Protein AF-A0A975ATC7-F1 (afdb_monomer_lite)

Radius of gyration: 20.22 Å; chains: 1; bounding box: 40×28×87 Å

Sequence (147 aa):
MRPGHVRLRLARLRHVRLRDVRLRDVRLRDVRLRDVRLRDARLRHARLRHARLRHVRLRHVRLRHVRLRHVRLRHARLRHVRLRHARLRHARLRHARLRGVRLRGARLPGARFPLPRPARARCRAAPLPVRQDPAALRSPRPGLPTG

Foldseek 3Di:
DDADEAADECEEEEQAEEECHHHEQYEAENYEYYQHEYYCYEYENHEYECYEYENYEYYNYEYECYEYANYEYECYEHALYEYELYEAHLYEYYNYAHANYEYHNYHHHNYDDDDHPPHDHDDPHDDDPPPPPVPDPDDDDDDDDDD

Structure (mmCIF, N/CA/C/O backbone):
data_AF-A0A975ATC7-F1
#
_entry.id   AF-A0A975ATC7-F1
#
loop_
_atom_site.group_PDB
_atom_site.id
_atom_site.type_symbol
_atom_site.label_atom_id
_atom_site.label_alt_id
_atom_site.label_comp_id
_atom_site.label_asym_id
_atom_site.label_entity_id
_atom_site.label_seq_id
_atom_site.pdbx_PDB_ins_code
_atom_site.Cartn_x
_atom_site.Cartn_y
_atom_site.Cartn_z
_atom_site.occupancy
_atom_site.B_iso_or_equiv
_atom_site.auth_seq_id
_atom_site.auth_comp_id
_atom_site.auth_asym_id
_atom_site.auth_atom_id
_atom_site.pdbx_PDB_model_num
ATOM 1 N N . MET A 1 1 ? -6.243 -13.138 -19.468 1.00 45.31 1 MET A N 1
ATOM 2 C CA . MET A 1 1 ? -5.399 -12.474 -18.438 1.00 45.31 1 MET A CA 1
ATOM 3 C C . MET A 1 1 ? -5.446 -13.250 -17.119 1.00 45.31 1 MET A C 1
ATOM 5 O O . MET A 1 1 ? -6.423 -13.142 -16.376 1.00 45.31 1 MET A O 1
ATOM 9 N N . ARG A 1 2 ? -4.425 -14.078 -16.855 1.00 52.00 2 ARG A N 1
ATOM 10 C CA . ARG A 1 2 ? -4.327 -14.936 -15.659 1.00 52.00 2 ARG A CA 1
ATOM 11 C C . ARG A 1 2 ? -4.118 -14.079 -14.392 1.00 52.00 2 ARG A C 1
ATOM 13 O O . ARG A 1 2 ? -3.432 -13.061 -14.459 1.00 52.00 2 ARG A O 1
ATOM 20 N N . PRO A 1 3 ? -4.732 -14.420 -13.246 1.00 59.81 3 PRO A N 1
ATOM 21 C CA . PRO A 1 3 ? -4.520 -13.677 -12.006 1.00 59.81 3 PRO A CA 1
ATOM 22 C C . PRO A 1 3 ? -3.074 -13.834 -11.514 1.00 59.81 3 PRO A C 1
ATOM 24 O O . PRO A 1 3 ? -2.588 -14.950 -11.373 1.00 59.81 3 PRO A O 1
ATOM 2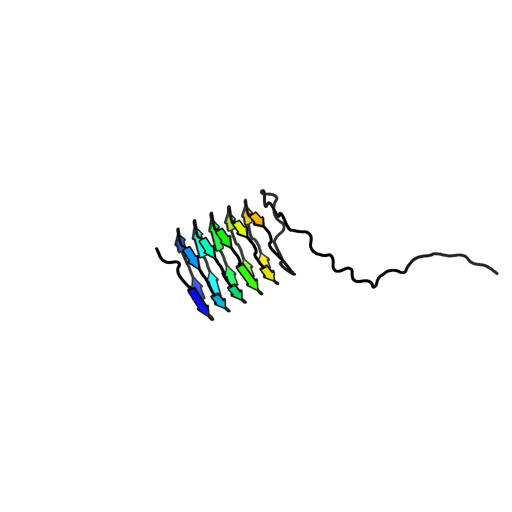7 N N . GLY A 1 4 ? -2.406 -12.717 -11.217 1.00 73.38 4 GLY A N 1
ATOM 28 C CA . GLY A 1 4 ? -1.016 -12.728 -10.758 1.00 73.38 4 GLY A CA 1
ATOM 29 C C . GLY A 1 4 ? -0.893 -13.129 -9.287 1.00 73.38 4 GLY A C 1
ATOM 30 O O . GLY A 1 4 ? -1.595 -12.584 -8.427 1.00 73.38 4 GLY A O 1
ATOM 31 N N . HIS A 1 5 ? 0.019 -14.052 -8.993 1.00 83.06 5 HIS A N 1
ATOM 32 C CA . HIS A 1 5 ? 0.426 -14.400 -7.634 1.00 83.06 5 HIS A CA 1
ATOM 33 C C . HIS A 1 5 ? 1.646 -13.572 -7.231 1.00 83.06 5 HIS A C 1
ATOM 35 O O . HIS A 1 5 ? 2.575 -13.410 -8.011 1.00 83.06 5 HIS A O 1
ATOM 41 N N . VAL A 1 6 ? 1.657 -13.037 -6.008 1.00 84.31 6 VAL A N 1
ATOM 42 C CA . VAL A 1 6 ? 2.776 -12.215 -5.518 1.00 84.31 6 VAL A CA 1
ATOM 43 C C . VAL A 1 6 ? 3.166 -12.689 -4.134 1.00 84.31 6 VAL A C 1
ATOM 45 O O . VAL A 1 6 ? 2.353 -12.647 -3.209 1.00 84.31 6 VAL A O 1
ATOM 48 N N . ARG A 1 7 ? 4.416 -13.116 -3.968 1.00 86.75 7 ARG A N 1
ATOM 49 C CA . ARG A 1 7 ? 4.978 -13.495 -2.672 1.00 86.75 7 ARG A CA 1
ATOM 50 C C . ARG A 1 7 ? 6.237 -12.678 -2.436 1.00 86.75 7 ARG A C 1
ATOM 52 O O . ARG A 1 7 ? 7.186 -12.798 -3.191 1.00 86.75 7 ARG A O 1
ATOM 59 N N . LEU A 1 8 ? 6.235 -11.849 -1.395 1.00 86.56 8 LEU A N 1
ATOM 60 C CA . LEU A 1 8 ? 7.400 -11.057 -1.002 1.00 86.56 8 LEU A CA 1
ATOM 61 C C . LEU A 1 8 ? 7.672 -11.241 0.491 1.00 86.56 8 LEU A C 1
ATOM 63 O O . LEU A 1 8 ? 6.763 -11.138 1.324 1.00 86.56 8 LEU A O 1
ATOM 67 N N . ARG A 1 9 ? 8.939 -11.485 0.822 1.00 87.88 9 ARG A N 1
ATOM 68 C CA . ARG A 1 9 ? 9.471 -11.564 2.186 1.00 87.88 9 ARG A CA 1
ATOM 69 C C . ARG A 1 9 ? 10.608 -10.566 2.319 1.00 87.88 9 ARG A C 1
ATOM 71 O O . ARG A 1 9 ? 11.412 -10.465 1.405 1.00 87.88 9 ARG A O 1
ATOM 78 N N . LEU A 1 10 ? 10.635 -9.817 3.423 1.00 88.31 10 LEU A N 1
ATOM 79 C CA . LEU A 1 10 ? 11.701 -8.852 3.747 1.00 88.31 10 LEU A CA 1
ATOM 80 C C . LEU A 1 10 ? 11.967 -7.792 2.655 1.00 88.31 10 LEU A C 1
ATOM 82 O O . LEU A 1 10 ? 12.975 -7.092 2.681 1.00 88.31 10 LEU A O 1
ATOM 86 N N . ALA A 1 11 ? 11.034 -7.622 1.717 1.00 85.94 11 ALA A N 1
ATOM 87 C CA . ALA A 1 11 ? 11.227 -6.766 0.558 1.00 85.94 11 ALA A CA 1
ATOM 88 C C . ALA A 1 11 ? 11.078 -5.281 0.912 1.00 85.94 11 ALA A C 1
ATOM 90 O O . ALA A 1 11 ? 10.227 -4.883 1.720 1.00 85.94 11 ALA A O 1
ATOM 91 N N . ARG A 1 12 ? 11.871 -4.440 0.248 1.00 88.12 12 ARG A N 1
ATOM 92 C CA . ARG A 1 12 ? 11.759 -2.981 0.303 1.00 88.12 12 ARG A CA 1
ATOM 93 C C . ARG A 1 12 ? 11.449 -2.474 -1.099 1.00 88.12 12 ARG A C 1
ATOM 95 O O . ARG A 1 12 ? 12.329 -2.471 -1.943 1.00 88.12 12 ARG A O 1
ATOM 102 N N . LEU A 1 13 ? 10.215 -2.037 -1.339 1.00 85.62 13 LEU A N 1
ATOM 103 C CA . LEU A 1 13 ? 9.842 -1.443 -2.626 1.00 85.62 13 LEU A CA 1
ATOM 104 C C . LEU A 1 13 ? 9.490 0.028 -2.444 1.00 85.62 13 LEU A C 1
ATOM 106 O O . LEU A 1 13 ? 8.797 0.419 -1.496 1.00 85.62 13 LEU A O 1
ATOM 110 N N . ARG A 1 14 ? 9.962 0.846 -3.375 1.00 89.62 14 ARG A N 1
ATOM 111 C CA . ARG A 1 14 ? 9.676 2.277 -3.447 1.00 89.62 14 ARG A CA 1
ATOM 112 C C . ARG A 1 14 ? 9.025 2.562 -4.798 1.00 89.62 14 ARG A C 1
ATOM 114 O O . ARG A 1 14 ? 9.287 1.853 -5.760 1.00 89.62 14 ARG A O 1
ATOM 121 N N . HIS A 1 15 ? 8.144 3.558 -4.848 1.00 88.94 15 HIS A N 1
ATOM 122 C CA . HIS A 1 15 ? 7.525 4.043 -6.089 1.00 88.94 15 HIS A CA 1
ATOM 123 C C . HIS A 1 15 ? 6.740 2.993 -6.895 1.00 88.94 15 HIS A C 1
ATOM 125 O O . HIS A 1 15 ? 6.689 3.040 -8.120 1.00 88.94 15 HIS A O 1
ATOM 131 N N . VAL A 1 16 ? 6.055 2.068 -6.221 1.00 87.44 16 VAL A N 1
ATOM 132 C CA . VAL A 1 16 ? 5.261 1.035 -6.904 1.00 87.44 16 VAL A CA 1
ATOM 133 C C . VAL A 1 16 ? 3.988 1.643 -7.491 1.00 87.44 16 VAL A C 1
ATOM 135 O O . VAL A 1 16 ? 3.129 2.128 -6.749 1.00 87.44 16 VAL A O 1
ATOM 138 N N . ARG A 1 17 ? 3.823 1.573 -8.812 1.00 87.44 17 ARG A N 1
ATOM 139 C CA . ARG A 1 17 ? 2.608 2.003 -9.516 1.00 87.44 17 ARG A CA 1
ATOM 140 C C . ARG A 1 17 ? 1.977 0.802 -10.203 1.00 87.44 17 ARG A C 1
ATOM 142 O O . ARG A 1 17 ? 2.609 0.175 -11.037 1.00 87.44 17 ARG A O 1
ATOM 149 N N . LEU A 1 18 ? 0.734 0.489 -9.851 1.00 85.56 18 LEU A N 1
ATOM 150 C CA . LEU A 1 18 ? -0.028 -0.577 -10.495 1.00 85.56 18 LEU A CA 1
ATOM 151 C C . LEU A 1 18 ? -1.407 -0.046 -10.883 1.00 85.56 18 LEU A C 1
ATOM 153 O O . LEU A 1 18 ? -2.116 0.551 -10.063 1.00 85.56 18 LEU A O 1
ATOM 157 N N . ARG A 1 19 ? -1.795 -0.288 -12.132 1.00 89.56 19 ARG A N 1
ATOM 158 C CA . ARG A 1 19 ? -3.088 0.098 -12.691 1.00 89.56 19 ARG A CA 1
ATOM 159 C C . ARG A 1 19 ? -3.758 -1.131 -13.303 1.00 89.56 19 ARG A C 1
ATOM 161 O O . ARG A 1 19 ? -3.076 -1.951 -13.899 1.00 89.56 19 ARG A O 1
ATOM 168 N N . ASP A 1 20 ? -5.061 -1.282 -13.072 1.00 89.12 20 ASP A N 1
ATOM 169 C CA . ASP A 1 20 ? -5.895 -2.349 -13.652 1.00 89.12 20 ASP A CA 1
ATOM 170 C C . ASP A 1 20 ? -5.417 -3.788 -13.357 1.00 89.12 20 ASP A C 1
ATOM 172 O O . ASP A 1 20 ? -5.740 -4.752 -14.050 1.00 89.12 20 ASP A O 1
ATOM 176 N N . VAL A 1 21 ? -4.692 -3.967 -12.249 1.00 86.81 21 VAL A N 1
ATOM 177 C CA . VAL A 1 21 ? -4.093 -5.259 -11.898 1.00 86.81 21 VAL A CA 1
ATOM 178 C C . VAL A 1 21 ? -5.079 -6.164 -11.162 1.00 86.81 21 VAL A C 1
ATOM 180 O O . VAL A 1 21 ? -5.778 -5.750 -10.228 1.00 86.81 21 VAL A O 1
ATOM 183 N N . ARG A 1 22 ? -5.084 -7.448 -11.536 1.00 87.69 22 ARG A N 1
ATOM 184 C CA . ARG A 1 22 ? -5.795 -8.525 -10.838 1.00 87.69 22 ARG A CA 1
ATOM 185 C C . ARG A 1 22 ? -4.790 -9.445 -10.150 1.00 87.69 22 ARG A C 1
ATOM 187 O O . ARG A 1 22 ? -4.131 -10.243 -10.806 1.00 87.69 22 ARG A O 1
ATOM 194 N N . LEU A 1 23 ? -4.705 -9.351 -8.825 1.00 86.69 23 LEU A N 1
ATOM 195 C CA . LEU A 1 23 ? -3.827 -10.191 -8.015 1.00 86.69 23 LEU A CA 1
ATOM 196 C C . LEU A 1 23 ? -4.634 -11.168 -7.159 1.00 86.69 23 LEU A C 1
ATOM 198 O O . LEU A 1 23 ? -5.616 -10.791 -6.502 1.00 86.69 23 LEU A O 1
ATOM 202 N N . ARG A 1 24 ? -4.192 -12.424 -7.137 1.00 88.19 24 ARG A N 1
ATOM 203 C CA . ARG A 1 24 ? -4.764 -13.494 -6.316 1.00 88.19 24 ARG A CA 1
ATOM 204 C C . ARG A 1 24 ? -3.671 -14.093 -5.435 1.00 88.19 24 ARG A C 1
ATOM 206 O O . ARG A 1 24 ? -2.532 -14.245 -5.852 1.00 88.19 24 ARG A O 1
ATOM 213 N N . ASP A 1 25 ? -4.016 -14.406 -4.192 1.00 88.19 25 ASP A N 1
ATOM 214 C CA . ASP A 1 25 ? -3.120 -15.055 -3.224 1.00 88.19 25 ASP A CA 1
ATOM 215 C C . ASP A 1 25 ? -1.812 -14.285 -2.971 1.00 88.19 25 ASP A C 1
ATOM 217 O O . ASP A 1 25 ? -0.720 -14.847 -2.903 1.00 88.19 25 ASP A O 1
ATOM 221 N N . VAL A 1 26 ? -1.934 -12.969 -2.784 1.00 88.50 26 VAL A N 1
ATOM 222 C CA . VAL A 1 26 ? -0.798 -12.106 -2.438 1.00 88.50 26 VAL A CA 1
ATOM 223 C C . VAL A 1 26 ? -0.339 -12.378 -1.009 1.00 88.50 26 VAL A C 1
ATOM 225 O O . VAL A 1 26 ? -1.130 -12.260 -0.073 1.00 88.50 26 VAL A O 1
ATOM 228 N N . ARG A 1 27 ? 0.941 -12.683 -0.804 1.00 89.12 27 ARG A N 1
ATOM 229 C CA . ARG A 1 27 ? 1.546 -12.883 0.519 1.00 89.12 27 ARG A CA 1
ATOM 230 C C . ARG A 1 27 ? 2.706 -11.912 0.705 1.00 89.12 27 ARG A C 1
ATOM 232 O O . ARG A 1 27 ? 3.737 -12.058 0.063 1.00 89.12 27 ARG A O 1
ATOM 239 N N . LEU A 1 28 ? 2.546 -10.938 1.599 1.00 88.44 28 LEU A N 1
ATOM 240 C CA . LEU A 1 28 ? 3.608 -9.996 1.963 1.00 88.44 28 LEU A CA 1
ATOM 241 C C . LEU A 1 28 ? 3.951 -10.175 3.440 1.00 88.44 28 LEU A C 1
ATOM 243 O O . LEU A 1 28 ? 3.095 -9.980 4.308 1.00 88.44 28 LEU A O 1
ATOM 247 N N . ARG A 1 29 ? 5.198 -10.533 3.733 1.00 91.62 29 ARG A N 1
ATOM 248 C CA . ARG A 1 29 ? 5.700 -10.681 5.101 1.00 91.62 29 ARG A CA 1
ATOM 249 C C . ARG A 1 29 ? 6.918 -9.787 5.312 1.00 91.62 29 ARG A C 1
ATOM 251 O O . ARG A 1 29 ? 7.847 -9.820 4.515 1.00 91.62 29 ARG A O 1
ATOM 258 N N . ASP A 1 30 ? 6.880 -8.979 6.368 1.00 90.94 30 ASP A N 1
ATOM 259 C CA . ASP A 1 30 ? 7.985 -8.093 6.767 1.00 90.94 30 ASP A CA 1
ATOM 260 C C . ASP A 1 30 ? 8.415 -7.105 5.663 1.00 90.94 30 ASP A C 1
ATOM 262 O O . ASP A 1 30 ? 9.570 -6.705 5.550 1.00 90.94 30 ASP A O 1
ATOM 266 N N . VAL A 1 31 ? 7.455 -6.685 4.835 1.00 90.50 31 VAL A N 1
ATOM 267 C CA . VAL A 1 31 ? 7.700 -5.819 3.674 1.00 90.50 31 VAL A CA 1
ATOM 268 C C . VAL A 1 31 ? 7.596 -4.342 4.053 1.00 90.50 31 VAL A C 1
ATOM 270 O O . VAL A 1 31 ? 6.696 -3.930 4.795 1.00 90.50 31 VAL A O 1
ATOM 273 N N . ARG A 1 32 ? 8.476 -3.516 3.484 1.00 90.31 32 ARG A N 1
ATOM 274 C CA . ARG A 1 32 ? 8.405 -2.051 3.544 1.00 90.31 32 ARG A CA 1
ATOM 275 C C . ARG A 1 32 ? 8.051 -1.507 2.162 1.00 90.31 32 ARG A C 1
ATOM 277 O O . ARG A 1 32 ? 8.859 -1.606 1.247 1.00 90.31 32 ARG A O 1
ATOM 284 N N . LEU A 1 33 ? 6.863 -0.920 2.016 1.00 88.56 33 LEU A N 1
ATOM 285 C CA . LEU A 1 33 ? 6.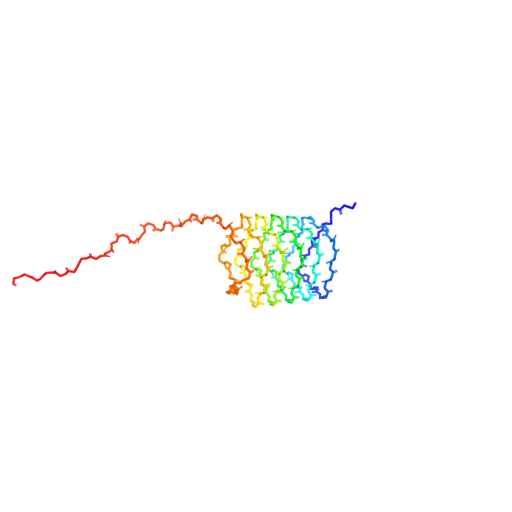467 -0.233 0.785 1.00 88.56 33 LEU A CA 1
ATOM 286 C C . LEU A 1 33 ? 6.344 1.269 1.030 1.00 88.56 33 LEU A C 1
ATOM 288 O O . LEU A 1 33 ? 5.671 1.703 1.974 1.00 88.56 33 LEU A O 1
ATOM 292 N N . ARG A 1 34 ? 6.974 2.059 0.166 1.00 91.12 34 ARG A N 1
ATOM 293 C CA . ARG A 1 34 ? 6.899 3.522 0.178 1.00 91.12 34 ARG A CA 1
ATOM 294 C C . ARG A 1 34 ? 6.359 4.020 -1.162 1.00 91.12 34 ARG A C 1
ATOM 296 O O . ARG A 1 34 ? 6.727 3.489 -2.204 1.00 91.12 34 ARG A O 1
ATOM 303 N N . ASP A 1 35 ? 5.482 5.020 -1.114 1.00 90.31 35 ASP A N 1
ATOM 304 C CA . ASP A 1 35 ? 4.949 5.719 -2.292 1.00 90.31 35 ASP A CA 1
ATOM 305 C C . ASP A 1 35 ? 4.246 4.783 -3.293 1.00 90.31 35 ASP A C 1
ATOM 307 O O . ASP A 1 35 ? 4.486 4.805 -4.499 1.00 90.31 35 ASP A O 1
ATOM 311 N N . VAL A 1 36 ? 3.345 3.944 -2.773 1.00 90.38 36 VAL A N 1
ATOM 312 C CA . VAL A 1 36 ? 2.575 2.981 -3.575 1.00 90.38 36 VAL A CA 1
ATOM 313 C C . VAL A 1 36 ? 1.311 3.624 -4.128 1.00 90.38 36 VAL A C 1
ATOM 315 O O . VAL A 1 36 ? 0.516 4.190 -3.375 1.00 90.38 36 VAL A O 1
ATOM 318 N N . ARG A 1 37 ? 1.061 3.466 -5.427 1.00 90.44 37 ARG A N 1
ATOM 319 C CA . ARG A 1 37 ? -0.162 3.914 -6.098 1.00 90.44 37 ARG A CA 1
ATOM 320 C C . ARG A 1 37 ? -0.852 2.722 -6.756 1.00 90.44 37 ARG A C 1
ATOM 322 O O . ARG A 1 37 ? -0.311 2.151 -7.695 1.00 90.44 37 ARG A O 1
ATOM 329 N N . LEU A 1 38 ? -2.045 2.368 -6.273 1.00 88.81 38 LEU A N 1
ATOM 330 C CA . LEU A 1 38 ? -2.904 1.368 -6.915 1.00 88.81 38 LEU A CA 1
ATOM 331 C C . LEU A 1 38 ? -4.180 2.034 -7.425 1.00 88.81 38 LEU A C 1
ATOM 333 O O . LEU A 1 38 ? -4.918 2.658 -6.650 1.00 88.81 38 LEU A O 1
ATOM 337 N N . ARG A 1 39 ? -4.461 1.859 -8.712 1.00 92.00 39 ARG A N 1
ATOM 338 C CA . ARG A 1 39 ? -5.691 2.328 -9.349 1.00 92.00 39 ARG A CA 1
ATOM 339 C C . ARG A 1 39 ? -6.418 1.156 -10.001 1.00 92.00 39 ARG A C 1
ATOM 341 O O . ARG A 1 39 ? -5.786 0.335 -10.653 1.00 92.00 39 ARG A O 1
ATOM 348 N N . ASP A 1 40 ? -7.723 1.064 -9.753 1.00 90.94 40 ASP A N 1
ATOM 349 C CA . ASP A 1 40 ? -8.622 0.065 -10.353 1.00 90.94 40 ASP A CA 1
ATOM 350 C C . ASP A 1 40 ? -8.184 -1.405 -10.107 1.00 90.94 40 ASP A C 1
ATOM 352 O O . ASP A 1 40 ? -8.545 -2.343 -10.815 1.00 90.94 40 ASP A O 1
ATOM 356 N N . ALA A 1 41 ? -7.439 -1.637 -9.019 1.00 89.00 41 ALA A N 1
ATOM 357 C CA . ALA A 1 41 ? -6.883 -2.945 -8.687 1.00 89.00 41 ALA A CA 1
ATOM 358 C C . ALA A 1 41 ? -7.898 -3.884 -8.008 1.00 89.00 41 ALA A C 1
ATOM 360 O O . ALA A 1 41 ? -8.700 -3.485 -7.151 1.00 89.00 41 ALA A O 1
ATOM 361 N N . ARG A 1 42 ? -7.811 -5.179 -8.327 1.00 89.31 42 ARG A N 1
ATOM 362 C CA . ARG A 1 42 ? -8.599 -6.254 -7.708 1.00 89.31 42 ARG A CA 1
ATOM 363 C C . ARG A 1 42 ? -7.667 -7.239 -7.014 1.00 89.31 42 ARG A C 1
ATOM 365 O O . ARG A 1 42 ? -6.890 -7.927 -7.659 1.00 89.31 42 ARG A O 1
ATOM 372 N N . LEU A 1 43 ? -7.787 -7.327 -5.696 1.00 87.62 43 LEU A N 1
ATOM 373 C CA . LEU A 1 43 ? -6.956 -8.159 -4.832 1.00 87.62 43 LEU A CA 1
ATOM 374 C C . LEU A 1 43 ? -7.836 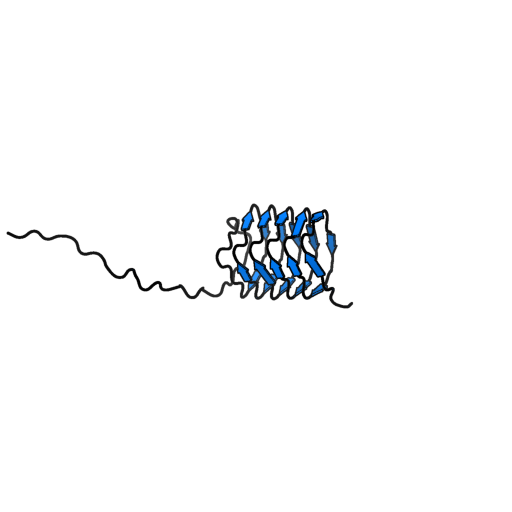-9.177 -4.104 1.00 87.62 43 LEU A C 1
ATOM 376 O O . LEU A 1 43 ? -8.731 -8.812 -3.332 1.00 87.62 43 LEU A O 1
ATOM 380 N N . ARG A 1 44 ? -7.586 -10.464 -4.346 1.00 89.88 44 ARG A N 1
ATOM 381 C CA . ARG A 1 44 ? -8.257 -11.572 -3.653 1.00 89.88 44 ARG A CA 1
ATOM 382 C C . ARG A 1 44 ? -7.248 -12.343 -2.809 1.00 89.88 44 ARG A C 1
ATOM 384 O O . ARG A 1 44 ? -6.128 -12.578 -3.249 1.00 89.88 44 ARG A O 1
ATOM 391 N N . HIS A 1 45 ? -7.656 -12.728 -1.601 1.00 89.44 45 HIS A N 1
ATOM 392 C CA . HIS A 1 45 ? -6.875 -13.584 -0.695 1.00 89.44 45 HIS A CA 1
ATOM 393 C C . HIS A 1 45 ? -5.519 -12.990 -0.277 1.00 89.44 45 HIS A C 1
ATOM 395 O O . HIS A 1 45 ? -4.544 -13.706 -0.057 1.00 89.44 45 HIS A O 1
ATOM 401 N N . ALA A 1 46 ? -5.445 -11.664 -0.142 1.00 88.69 46 ALA A N 1
ATOM 402 C CA . ALA A 1 46 ? -4.211 -11.004 0.259 1.00 88.69 46 ALA A CA 1
ATOM 403 C C . ALA A 1 46 ? -3.924 -11.207 1.759 1.00 88.69 46 ALA A C 1
ATOM 405 O O . ALA A 1 46 ? -4.770 -10.937 2.616 1.00 88.69 46 ALA A O 1
ATOM 406 N N . ARG A 1 47 ? -2.712 -11.649 2.087 1.00 89.38 47 ARG A N 1
ATOM 407 C CA . ARG A 1 47 ? -2.206 -11.845 3.447 1.00 89.38 47 ARG A CA 1
ATOM 408 C C . ARG A 1 47 ? -0.992 -10.948 3.653 1.00 89.38 47 ARG A C 1
ATOM 410 O O . ARG A 1 47 ? 0.049 -11.172 3.043 1.00 89.38 47 ARG A O 1
ATOM 417 N N . LEU A 1 48 ? -1.122 -9.946 4.517 1.00 88.50 48 LEU A N 1
ATOM 418 C CA . LEU A 1 48 ? -0.018 -9.068 4.892 1.00 88.50 48 LEU A CA 1
ATOM 419 C C . LEU A 1 48 ? 0.283 -9.240 6.381 1.00 88.50 48 LEU A C 1
ATOM 421 O O . LEU A 1 48 ? -0.601 -9.065 7.226 1.00 88.50 48 LEU A O 1
ATOM 425 N N . ARG A 1 49 ? 1.533 -9.563 6.705 1.00 91.19 49 ARG A N 1
ATOM 426 C CA . ARG A 1 49 ? 2.030 -9.665 8.081 1.00 91.19 49 ARG A CA 1
ATOM 427 C C . ARG A 1 49 ? 3.215 -8.725 8.264 1.00 91.19 49 ARG A C 1
ATOM 429 O O . ARG A 1 49 ? 4.111 -8.716 7.426 1.00 91.19 49 ARG A O 1
ATOM 436 N N . HIS A 1 50 ? 3.192 -7.927 9.331 1.00 90.19 50 HIS A N 1
ATOM 437 C CA . HIS A 1 50 ? 4.276 -7.000 9.697 1.00 90.19 50 HIS A CA 1
ATOM 438 C C . HIS A 1 50 ? 4.664 -5.995 8.593 1.00 90.19 50 HIS A C 1
ATOM 440 O O . HIS A 1 50 ? 5.770 -5.461 8.565 1.00 90.19 50 HIS A O 1
ATOM 446 N N . ALA A 1 51 ? 3.735 -5.691 7.682 1.00 89.12 51 ALA A N 1
ATOM 447 C CA . ALA A 1 51 ? 3.997 -4.775 6.581 1.00 89.12 51 ALA A CA 1
ATOM 448 C C . ALA A 1 51 ? 3.998 -3.310 7.050 1.00 89.12 51 ALA A C 1
ATOM 450 O O . ALA A 1 51 ? 3.104 -2.867 7.783 1.00 89.12 51 ALA A O 1
ATOM 451 N N . ARG A 1 52 ? 4.979 -2.535 6.583 1.00 89.38 52 ARG A N 1
ATOM 452 C CA . ARG A 1 52 ? 5.075 -1.086 6.796 1.00 89.38 52 ARG A CA 1
ATOM 453 C C . ARG A 1 52 ? 4.831 -0.374 5.472 1.00 89.38 52 ARG A C 1
ATOM 455 O O . ARG A 1 52 ? 5.609 -0.505 4.537 1.00 89.38 52 ARG A O 1
ATOM 462 N N . LEU A 1 53 ? 3.748 0.383 5.413 1.00 88.19 53 LEU A N 1
ATOM 463 C CA . LEU A 1 53 ? 3.243 1.041 4.219 1.00 88.19 53 LEU A CA 1
ATOM 464 C C . LEU A 1 53 ? 3.216 2.555 4.466 1.00 88.19 53 LEU A C 1
ATOM 466 O O . LEU A 1 53 ? 2.503 3.028 5.356 1.00 88.19 53 LEU A O 1
ATOM 470 N N . ARG A 1 54 ? 3.994 3.326 3.705 1.00 90.44 54 ARG A N 1
ATOM 471 C CA . ARG A 1 54 ? 4.016 4.796 3.784 1.00 90.44 54 ARG A CA 1
ATOM 472 C C . ARG A 1 54 ? 3.568 5.399 2.453 1.00 90.44 54 ARG A C 1
ATOM 474 O O . ARG A 1 54 ? 3.949 4.896 1.402 1.00 90.44 54 ARG A O 1
ATOM 481 N N . HIS A 1 55 ? 2.771 6.466 2.515 1.00 89.62 55 HIS A N 1
ATOM 482 C CA . HIS A 1 55 ? 2.314 7.238 1.348 1.00 89.62 55 HIS A CA 1
ATOM 483 C C . HIS A 1 55 ? 1.544 6.401 0.314 1.00 89.62 55 HIS A C 1
ATOM 485 O O . HIS A 1 55 ? 1.765 6.484 -0.892 1.00 89.62 55 HIS A O 1
ATOM 491 N N . VAL A 1 56 ? 0.619 5.565 0.785 1.00 88.69 56 VAL A N 1
ATOM 492 C CA . VAL A 1 56 ? -0.168 4.699 -0.102 1.00 88.69 56 VAL A CA 1
ATOM 493 C C . VAL A 1 56 ? -1.373 5.448 -0.657 1.00 88.69 56 VAL A C 1
ATOM 495 O O . VAL A 1 56 ? -2.156 6.008 0.105 1.00 88.69 56 VAL A O 1
ATOM 498 N N . ARG A 1 57 ? -1.578 5.407 -1.973 1.00 89.62 57 ARG A N 1
ATOM 499 C CA . ARG A 1 57 ? -2.767 5.938 -2.651 1.00 89.62 57 ARG A CA 1
ATOM 500 C C . ARG A 1 57 ? -3.527 4.789 -3.315 1.00 89.62 57 ARG A C 1
ATOM 502 O O . ARG A 1 57 ? -3.032 4.210 -4.276 1.00 89.62 57 ARG A O 1
ATOM 509 N N . LEU A 1 58 ? -4.719 4.464 -2.810 1.00 88.25 58 LEU A N 1
ATOM 510 C CA . LEU A 1 58 ? -5.616 3.468 -3.404 1.00 88.25 58 LEU A CA 1
ATOM 511 C C . LEU A 1 58 ? -6.861 4.162 -3.961 1.00 88.25 58 LEU A C 1
ATOM 513 O O . LEU A 1 58 ? -7.604 4.795 -3.206 1.00 88.25 58 LEU A O 1
ATOM 517 N N . ARG A 1 59 ? -7.120 4.005 -5.260 1.00 91.44 59 ARG A N 1
ATOM 518 C CA . ARG A 1 59 ? -8.340 4.488 -5.920 1.00 91.44 59 ARG A CA 1
ATOM 519 C C . ARG A 1 59 ? -9.067 3.321 -6.582 1.00 91.44 59 ARG A C 1
ATOM 521 O O . ARG A 1 59 ? -8.452 2.568 -7.326 1.00 91.44 59 ARG A O 1
ATOM 528 N N . HIS A 1 60 ? -10.363 3.182 -6.299 1.00 90.25 60 HIS A N 1
ATOM 529 C CA . HIS A 1 60 ? -11.245 2.168 -6.905 1.00 90.25 60 HIS A CA 1
ATOM 530 C C . HIS A 1 60 ? -10.793 0.713 -6.669 1.00 90.25 60 HIS A C 1
ATOM 532 O O . HIS A 1 60 ? -11.022 -0.182 -7.479 1.00 90.25 60 HIS A O 1
ATOM 538 N N . VAL A 1 61 ? -10.156 0.452 -5.528 1.00 88.94 61 VAL A N 1
ATOM 539 C CA . VAL A 1 61 ? -9.589 -0.868 -5.232 1.00 88.94 61 VAL A CA 1
ATOM 540 C C . VAL A 1 61 ? -10.634 -1.795 -4.609 1.00 88.94 61 VAL A C 1
ATOM 542 O O . VAL A 1 61 ? -11.357 -1.416 -3.681 1.00 88.94 61 VAL A O 1
ATOM 545 N N . ARG A 1 62 ? -10.692 -3.044 -5.085 1.00 88.75 62 ARG A N 1
ATOM 546 C CA . ARG A 1 62 ? -11.558 -4.102 -4.540 1.00 88.75 62 ARG A CA 1
ATOM 547 C C . ARG A 1 62 ? -10.712 -5.174 -3.853 1.00 88.75 62 ARG A C 1
ATOM 549 O O . ARG A 1 62 ? -9.934 -5.862 -4.503 1.00 88.75 62 ARG A O 1
ATOM 556 N N . LEU A 1 63 ? -10.913 -5.336 -2.549 1.00 86.12 63 LEU A N 1
ATOM 557 C CA . LEU A 1 63 ? -10.199 -6.261 -1.669 1.00 86.12 63 LEU A CA 1
ATOM 558 C C . LEU A 1 63 ? -11.183 -7.294 -1.098 1.00 86.12 63 LEU A C 1
ATOM 560 O O . LEU A 1 63 ? -12.134 -6.929 -0.402 1.00 86.12 63 LEU A O 1
ATOM 564 N N . ARG A 1 64 ? -10.971 -8.584 -1.383 1.00 89.06 64 ARG A N 1
ATOM 565 C CA . ARG A 1 64 ? -11.799 -9.690 -0.857 1.00 89.06 64 ARG A CA 1
ATOM 566 C C . ARG A 1 64 ? -10.955 -10.697 -0.071 1.00 89.06 64 ARG A C 1
ATOM 568 O O . ARG A 1 64 ? -9.890 -11.095 -0.541 1.00 89.06 64 ARG A O 1
ATOM 575 N N . HIS A 1 65 ? -11.453 -11.116 1.096 1.00 88.19 65 HIS A N 1
ATOM 576 C CA . HIS A 1 65 ? -10.806 -12.070 2.015 1.00 88.19 65 HIS A CA 1
ATOM 577 C C . HIS A 1 65 ? -9.366 -11.680 2.374 1.00 88.19 65 HIS A C 1
ATOM 579 O O . HIS A 1 65 ? -8.424 -12.460 2.236 1.00 88.19 65 HIS A O 1
ATOM 585 N N . VAL A 1 66 ? -9.189 -10.436 2.811 1.00 86.69 66 VAL A N 1
ATOM 586 C CA . VAL A 1 66 ? -7.869 -9.901 3.154 1.00 86.69 66 VAL A CA 1
ATOM 587 C C . VAL A 1 66 ? -7.572 -10.118 4.629 1.00 86.69 66 VAL A C 1
ATOM 589 O O . VAL A 1 66 ? -8.423 -9.863 5.475 1.00 86.69 66 VAL A O 1
ATOM 592 N N . ARG A 1 67 ? -6.354 -10.553 4.952 1.00 87.75 67 ARG A N 1
ATOM 593 C CA . ARG A 1 67 ? -5.866 -10.689 6.329 1.00 87.75 67 ARG A CA 1
ATOM 594 C C . ARG A 1 67 ? -4.667 -9.763 6.527 1.00 87.75 67 ARG A C 1
ATOM 596 O O . ARG A 1 67 ? -3.599 -10.042 5.987 1.00 87.75 67 ARG A O 1
ATOM 603 N N . LEU A 1 68 ? -4.832 -8.682 7.291 1.00 84.50 68 LEU A N 1
ATOM 604 C CA . LEU A 1 68 ? -3.728 -7.811 7.714 1.00 84.50 68 LEU A CA 1
ATOM 605 C C . LEU A 1 68 ? -3.456 -8.037 9.205 1.00 84.50 68 LEU A C 1
ATOM 607 O O . LEU A 1 68 ? -4.353 -7.856 10.030 1.00 84.50 68 LEU A O 1
ATOM 611 N N . ARG A 1 69 ? -2.222 -8.408 9.554 1.00 88.81 69 ARG A N 1
ATOM 612 C CA . ARG A 1 69 ? -1.772 -8.569 10.945 1.00 88.81 69 ARG A CA 1
ATOM 613 C C . ARG A 1 69 ? -0.539 -7.698 11.196 1.00 88.81 69 ARG A C 1
ATOM 615 O O . ARG A 1 69 ? 0.427 -7.785 10.441 1.00 88.81 69 ARG A O 1
ATOM 622 N N . HIS A 1 70 ? -0.572 -6.869 12.241 1.00 88.06 70 HIS A N 1
ATOM 623 C CA . HIS A 1 70 ? 0.519 -5.945 12.605 1.00 88.06 70 HIS A CA 1
ATOM 624 C C . HIS A 1 70 ? 0.953 -5.010 11.458 1.00 88.06 70 HIS A C 1
ATOM 626 O O . HIS A 1 70 ? 2.135 -4.716 11.287 1.00 88.06 70 HIS A O 1
ATOM 632 N N . VAL A 1 71 ? 0.002 -4.542 10.646 1.00 87.31 71 VAL A N 1
ATOM 633 C CA . VAL A 1 71 ? 0.293 -3.647 9.517 1.00 87.31 71 VAL A CA 1
ATOM 634 C C . VAL A 1 71 ? 0.281 -2.191 9.969 1.00 87.31 71 VAL A C 1
ATOM 636 O O . VAL A 1 71 ? -0.635 -1.756 10.667 1.00 87.31 71 VAL A O 1
ATOM 639 N N . ARG A 1 72 ? 1.287 -1.419 9.548 1.00 87.69 72 ARG A N 1
ATOM 640 C CA . ARG A 1 72 ? 1.392 0.021 9.820 1.00 87.69 72 ARG A CA 1
ATOM 641 C C . ARG A 1 72 ? 1.234 0.801 8.518 1.00 87.69 72 ARG A C 1
ATOM 643 O O . ARG A 1 72 ? 2.095 0.710 7.651 1.00 87.69 72 ARG A O 1
ATOM 650 N N . LEU A 1 73 ? 0.162 1.579 8.408 1.00 84.44 73 LEU A N 1
ATOM 651 C CA . LEU A 1 73 ? -0.143 2.476 7.293 1.00 84.44 73 LEU A CA 1
ATOM 652 C C . LEU A 1 73 ? 0.018 3.927 7.757 1.00 84.44 73 LEU A C 1
ATOM 654 O O . LEU A 1 73 ? -0.666 4.351 8.688 1.00 84.44 73 LEU A O 1
ATOM 658 N N . ARG A 1 74 ? 0.905 4.697 7.122 1.00 87.12 74 ARG A N 1
ATOM 659 C CA . ARG A 1 74 ? 1.069 6.140 7.380 1.00 87.12 74 ARG A CA 1
ATOM 660 C C . ARG A 1 74 ? 0.774 6.955 6.120 1.00 87.12 74 ARG A C 1
ATOM 662 O O . ARG A 1 74 ? 1.256 6.601 5.044 1.00 87.12 74 ARG A O 1
ATOM 669 N N . HIS A 1 75 ? 0.001 8.033 6.268 1.00 87.00 75 HIS A N 1
ATOM 670 C CA . HIS A 1 75 ? -0.427 8.931 5.182 1.00 87.00 75 HIS A CA 1
ATOM 671 C C . HIS A 1 75 ? -1.100 8.192 4.013 1.00 87.00 75 HIS A C 1
ATOM 673 O O . HIS A 1 75 ? -0.788 8.410 2.842 1.00 87.00 75 HIS A O 1
ATOM 679 N N . ALA A 1 76 ? -2.006 7.265 4.329 1.00 85.50 76 ALA A N 1
ATOM 680 C CA . ALA A 1 76 ? -2.729 6.508 3.313 1.00 85.50 76 ALA A CA 1
ATOM 681 C C . ALA A 1 76 ? -3.937 7.302 2.788 1.00 85.50 76 ALA A C 1
ATOM 683 O O . ALA A 1 76 ? -4.743 7.797 3.568 1.00 85.50 76 ALA A O 1
ATOM 684 N N . ARG A 1 77 ? -4.112 7.396 1.470 1.00 87.06 77 ARG A N 1
ATOM 685 C CA . ARG A 1 77 ? -5.296 7.977 0.822 1.00 87.06 77 ARG A CA 1
ATOM 686 C C . ARG A 1 77 ? -6.089 6.855 0.157 1.00 87.06 77 ARG A C 1
ATOM 688 O O . ARG A 1 77 ? -5.643 6.295 -0.840 1.00 87.06 77 ARG A O 1
ATOM 695 N N . LEU A 1 78 ? -7.249 6.518 0.714 1.00 85.06 78 LEU A N 1
ATOM 696 C CA . LEU A 1 78 ? -8.137 5.462 0.230 1.00 85.06 78 LEU A CA 1
ATOM 697 C C . LEU A 1 78 ? -9.426 6.091 -0.311 1.00 85.06 78 LEU A C 1
ATOM 699 O O . LEU A 1 78 ? -10.212 6.642 0.459 1.00 85.06 78 LEU A O 1
ATOM 703 N N . ARG A 1 79 ? -9.655 6.003 -1.627 1.00 87.69 79 ARG A N 1
ATOM 704 C CA . ARG A 1 79 ? -10.853 6.536 -2.295 1.00 87.69 79 ARG A CA 1
ATOM 705 C C . ARG A 1 79 ? -11.621 5.425 -3.020 1.00 87.69 79 ARG A C 1
ATOM 707 O O . ARG A 1 79 ? -11.065 4.739 -3.877 1.00 87.69 79 ARG A O 1
ATOM 714 N N . HIS A 1 80 ? -12.905 5.266 -2.692 1.00 87.56 80 HIS A N 1
ATOM 715 C CA . HIS A 1 80 ? -13.800 4.225 -3.228 1.00 87.56 80 HIS A CA 1
ATOM 716 C C . HIS A 1 80 ? -13.244 2.796 -3.075 1.00 87.56 80 HIS A C 1
ATOM 718 O O . HIS A 1 80 ? -13.298 1.986 -4.002 1.00 87.56 80 HIS A O 1
ATOM 724 N N . VAL A 1 81 ? -12.680 2.482 -1.906 1.00 86.00 81 VAL A N 1
ATOM 725 C CA . VAL A 1 81 ? -12.129 1.149 -1.622 1.00 86.00 81 VAL A CA 1
ATOM 726 C C . VAL A 1 81 ? -13.217 0.240 -1.058 1.00 86.00 81 VAL A C 1
ATOM 728 O O . VAL A 1 81 ? -13.913 0.602 -0.111 1.00 86.00 81 VAL A O 1
ATOM 731 N N . ARG A 1 82 ? -13.361 -0.963 -1.618 1.00 86.62 82 ARG A N 1
ATOM 732 C CA . ARG A 1 82 ? -14.321 -1.971 -1.144 1.00 86.62 82 ARG A CA 1
ATOM 733 C C . ARG A 1 82 ? -13.575 -3.127 -0.490 1.00 86.62 82 ARG A C 1
ATOM 735 O O . ARG A 1 82 ? -12.837 -3.834 -1.170 1.00 86.62 82 ARG A O 1
ATOM 742 N N . LEU A 1 83 ? -13.798 -3.331 0.802 1.00 82.94 83 LEU A N 1
ATOM 743 C CA . LEU A 1 83 ? -13.222 -4.396 1.620 1.00 82.94 83 LEU A CA 1
ATOM 744 C C . LEU A 1 83 ? -14.338 -5.360 2.043 1.00 82.94 83 LEU A C 1
ATOM 746 O O . LEU A 1 83 ? -15.251 -4.978 2.777 1.00 82.94 83 LEU A O 1
ATOM 750 N N . ARG A 1 84 ? -14.275 -6.610 1.574 1.00 86.56 84 ARG A N 1
ATOM 751 C CA . ARG A 1 84 ? -15.246 -7.666 1.913 1.00 86.56 84 ARG A CA 1
ATOM 752 C C . ARG A 1 84 ? -14.546 -8.808 2.651 1.00 86.56 84 ARG A C 1
ATOM 754 O O . ARG A 1 84 ? -13.525 -9.299 2.167 1.00 86.56 84 ARG A O 1
ATOM 761 N N . HIS A 1 85 ? -15.084 -9.220 3.800 1.00 85.88 85 HIS A N 1
ATOM 762 C CA . HIS A 1 85 ? -14.512 -10.273 4.656 1.00 85.88 85 HIS A CA 1
ATOM 763 C C . HIS A 1 85 ? -13.047 -10.013 5.051 1.00 85.88 85 HIS A C 1
ATOM 765 O O . HIS A 1 85 ? -12.199 -10.906 5.004 1.00 85.88 85 HIS A O 1
ATOM 771 N N . ALA A 1 86 ? -12.722 -8.762 5.387 1.00 82.25 86 ALA A N 1
ATOM 772 C CA . ALA A 1 86 ? -11.371 -8.372 5.779 1.00 82.25 86 ALA A CA 1
ATOM 773 C C . ALA A 1 86 ? -11.139 -8.607 7.281 1.00 82.25 86 ALA A C 1
ATOM 775 O O . ALA A 1 86 ? -11.954 -8.207 8.103 1.00 82.25 86 ALA A O 1
ATOM 776 N N . ARG A 1 87 ? -10.016 -9.220 7.655 1.00 83.88 87 ARG A N 1
ATOM 777 C CA . ARG A 1 87 ? -9.571 -9.359 9.048 1.00 83.88 87 ARG A CA 1
ATOM 778 C C . ARG A 1 87 ? -8.368 -8.447 9.271 1.00 83.88 87 ARG A C 1
ATOM 780 O O . ARG A 1 87 ? -7.313 -8.674 8.681 1.00 83.88 87 ARG A O 1
ATOM 787 N N . LEU A 1 88 ? -8.533 -7.418 10.095 1.00 81.06 88 LEU A N 1
ATOM 788 C CA . LEU A 1 88 ? -7.518 -6.413 10.410 1.00 81.06 88 LEU A CA 1
ATOM 789 C C . LEU A 1 88 ? -7.184 -6.513 11.900 1.00 81.06 88 LEU A C 1
ATOM 791 O O . LEU A 1 88 ? -7.896 -5.959 12.729 1.00 81.06 88 LEU A O 1
ATOM 795 N N . ARG A 1 89 ? -6.116 -7.238 12.243 1.00 83.56 89 ARG A N 1
ATOM 796 C CA . ARG A 1 89 ? -5.680 -7.424 13.634 1.00 83.56 89 ARG A CA 1
ATOM 797 C C . ARG A 1 89 ? -4.442 -6.576 13.922 1.00 83.56 89 ARG A C 1
ATOM 799 O O . ARG A 1 89 ? -3.428 -6.710 13.231 1.00 83.56 89 ARG A O 1
ATOM 806 N N . HIS A 1 90 ? -4.515 -5.714 14.936 1.00 83.88 90 HIS A N 1
ATOM 807 C CA . HIS A 1 90 ? -3.439 -4.774 15.299 1.00 83.88 90 HIS A CA 1
ATOM 808 C C . HIS A 1 90 ? -2.953 -3.905 14.121 1.00 83.88 90 HIS A C 1
ATOM 810 O O . HIS A 1 90 ? -1.760 -3.614 13.990 1.00 83.88 90 HIS A O 1
ATOM 816 N N . ALA A 1 91 ? -3.864 -3.520 13.223 1.00 82.19 91 ALA A N 1
ATOM 817 C CA . ALA A 1 91 ? -3.549 -2.606 12.132 1.00 82.19 91 ALA A CA 1
ATOM 818 C C . ALA A 1 91 ? -3.538 -1.164 12.657 1.00 82.19 91 ALA A C 1
ATOM 820 O O . ALA A 1 91 ? -4.476 -0.744 13.327 1.00 82.19 91 ALA A O 1
ATOM 821 N N . ARG A 1 92 ? -2.485 -0.399 12.360 1.00 83.38 92 ARG A N 1
ATOM 822 C CA . ARG A 1 92 ? -2.370 1.016 12.742 1.00 83.38 92 ARG A CA 1
ATOM 823 C C . ARG A 1 92 ? -2.416 1.876 11.488 1.00 83.38 92 ARG A C 1
ATOM 825 O O . ARG A 1 92 ? -1.485 1.818 10.686 1.00 83.38 92 ARG A O 1
ATOM 832 N N . LEU A 1 93 ? -3.465 2.675 11.333 1.00 80.75 93 LEU A N 1
ATOM 833 C CA . LEU A 1 93 ? -3.589 3.666 10.272 1.00 80.75 93 LEU A CA 1
ATOM 834 C C . LEU A 1 93 ? -3.399 5.059 10.891 1.00 80.75 93 LEU A C 1
ATOM 836 O O . LEU A 1 93 ? -4.217 5.494 11.690 1.00 80.75 93 LEU A O 1
ATOM 840 N N . ARG A 1 94 ? -2.314 5.760 10.552 1.00 82.12 94 ARG A N 1
ATOM 841 C CA . ARG A 1 94 ? -2.061 7.146 10.992 1.00 82.12 94 ARG A CA 1
ATOM 842 C C . ARG A 1 94 ? -2.147 8.103 9.806 1.00 82.12 94 ARG A C 1
ATOM 844 O O . ARG A 1 94 ? -1.618 7.795 8.735 1.00 82.12 94 ARG A O 1
ATOM 851 N N . HIS A 1 95 ? -2.807 9.247 9.998 1.00 82.69 95 HIS A N 1
ATOM 852 C CA . HIS A 1 95 ? -3.063 10.258 8.956 1.00 82.69 95 HIS A CA 1
ATOM 853 C C . HIS A 1 95 ? -3.685 9.674 7.675 1.00 82.69 95 HIS A C 1
ATOM 855 O O . HIS A 1 95 ? -3.346 10.071 6.558 1.00 82.69 95 HIS A O 1
ATOM 861 N N . ALA A 1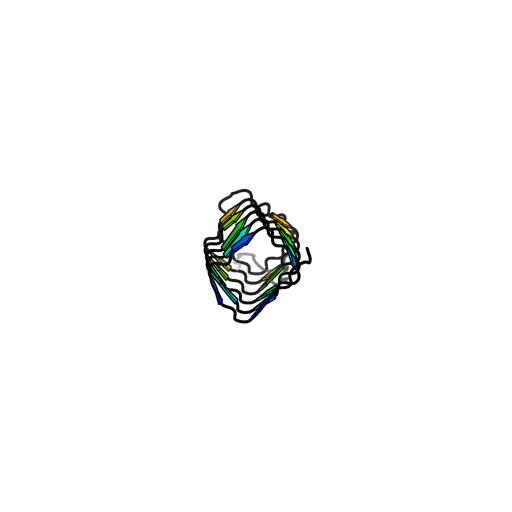 96 ? -4.556 8.674 7.820 1.00 79.31 96 ALA A N 1
ATOM 862 C CA . ALA A 1 96 ? -5.221 8.047 6.690 1.00 79.31 96 ALA A CA 1
ATOM 863 C C . ALA A 1 96 ? -6.504 8.807 6.327 1.00 79.31 96 ALA A C 1
ATOM 865 O O . ALA A 1 96 ? -7.344 9.055 7.185 1.00 79.31 96 ALA A O 1
ATOM 866 N N . ARG A 1 97 ? -6.673 9.144 5.047 1.00 82.56 97 ARG A N 1
ATOM 867 C CA . ARG A 1 97 ? -7.905 9.725 4.502 1.00 82.56 97 ARG A CA 1
ATOM 868 C C . ARG A 1 97 ? -8.725 8.611 3.856 1.00 82.56 97 ARG A C 1
ATOM 870 O O . ARG A 1 97 ? -8.275 8.018 2.875 1.00 82.56 97 ARG A O 1
ATOM 877 N N . LEU A 1 98 ? -9.906 8.326 4.403 1.00 79.38 98 LEU A N 1
ATOM 878 C CA . LEU A 1 98 ? -10.818 7.279 3.934 1.00 79.38 98 LEU A CA 1
ATOM 879 C C . LEU A 1 98 ? -12.079 7.929 3.346 1.00 79.38 98 LEU A C 1
ATOM 881 O O . LEU A 1 98 ? -12.942 8.367 4.095 1.00 79.38 98 LEU A O 1
ATOM 885 N N . ARG A 1 99 ? -12.209 7.992 2.014 1.00 82.12 99 ARG A N 1
ATOM 886 C CA . ARG A 1 99 ? -13.404 8.538 1.341 1.00 82.12 99 ARG A CA 1
ATOM 887 C C . ARG A 1 99 ? -14.126 7.447 0.559 1.00 82.12 99 ARG A C 1
ATOM 889 O O . ARG A 1 99 ? -13.550 6.835 -0.343 1.00 82.12 99 ARG A O 1
ATOM 896 N N . GLY A 1 100 ? -15.396 7.204 0.884 1.00 80.31 100 GLY A N 1
ATOM 897 C CA . GLY A 1 100 ? -16.210 6.186 0.208 1.00 80.31 100 GLY A CA 1
ATOM 898 C C . GLY A 1 100 ? -15.690 4.756 0.399 1.00 80.31 100 GLY A C 1
ATOM 899 O O . GLY A 1 100 ? -15.824 3.923 -0.501 1.00 80.31 100 GLY A O 1
ATOM 900 N N . VAL A 1 101 ? -15.050 4.477 1.538 1.00 81.62 101 VAL A N 1
ATOM 901 C CA . VAL A 1 101 ? -14.604 3.125 1.890 1.00 81.62 101 VAL A CA 1
ATOM 902 C C . VAL A 1 101 ? -15.802 2.318 2.387 1.00 81.62 101 VAL A C 1
ATOM 904 O O . VAL A 1 101 ? -16.558 2.783 3.237 1.00 81.62 101 VAL A O 1
ATOM 907 N N . ARG A 1 102 ? -15.983 1.112 1.840 1.00 82.62 102 ARG A N 1
ATOM 908 C CA . ARG A 1 102 ? -17.037 0.173 2.247 1.00 82.62 102 ARG A CA 1
ATOM 909 C C . ARG A 1 102 ? -16.403 -1.041 2.913 1.00 82.62 102 ARG A C 1
ATOM 911 O O . ARG A 1 102 ? -15.633 -1.751 2.266 1.00 82.62 102 ARG A O 1
ATOM 918 N N . LEU A 1 103 ? -16.753 -1.284 4.173 1.00 77.44 103 LEU A N 1
ATOM 919 C CA . LEU A 1 103 ? -16.329 -2.444 4.958 1.00 77.44 103 LEU A CA 1
ATOM 920 C C . LEU A 1 103 ? -17.554 -3.339 5.178 1.00 77.44 103 LEU A C 1
ATOM 922 O O . LEU A 1 103 ? -18.450 -2.963 5.925 1.00 77.44 103 LEU A O 1
ATOM 926 N N . ARG A 1 104 ? -17.617 -4.502 4.515 1.00 80.19 104 ARG A N 1
ATOM 927 C CA . ARG A 1 104 ? -18.695 -5.490 4.721 1.00 80.19 104 ARG A CA 1
ATOM 928 C C . ARG A 1 104 ? -18.115 -6.789 5.273 1.00 80.19 104 ARG A C 1
ATOM 930 O O . ARG A 1 104 ? -17.236 -7.386 4.644 1.00 80.19 104 ARG A O 1
ATOM 937 N N . GLY A 1 105 ? -18.607 -7.220 6.435 1.00 78.06 105 GLY A N 1
ATOM 938 C CA . GLY A 1 105 ? -18.123 -8.425 7.123 1.00 78.06 105 GLY A CA 1
ATOM 939 C C . GLY A 1 105 ? -16.659 -8.324 7.564 1.00 78.06 105 GLY A C 1
ATOM 940 O O . GLY A 1 105 ? -15.950 -9.330 7.583 1.00 78.06 105 GLY A O 1
ATOM 941 N N . ALA A 1 106 ? -16.167 -7.108 7.821 1.00 74.56 106 ALA A N 1
ATOM 942 C CA . ALA A 1 106 ? -14.800 -6.895 8.275 1.00 74.56 106 ALA A CA 1
ATOM 943 C C . ALA A 1 106 ? -14.705 -7.064 9.798 1.00 74.56 106 ALA A C 1
ATOM 945 O O . ALA A 1 106 ? -15.524 -6.516 10.525 1.00 74.56 106 ALA A O 1
ATOM 946 N N . ARG A 1 107 ? -13.690 -7.794 10.274 1.00 77.62 107 ARG A N 1
ATOM 947 C CA . ARG A 1 107 ? -13.361 -7.936 11.701 1.00 77.62 107 ARG A CA 1
ATOM 948 C C . ARG A 1 107 ? -12.109 -7.116 12.007 1.00 77.62 107 ARG A C 1
ATOM 950 O O . ARG A 1 107 ? -11.098 -7.280 11.319 1.00 77.62 107 ARG A O 1
ATOM 957 N N . LEU A 1 108 ? -12.173 -6.250 13.019 1.00 75.69 108 LEU A N 1
ATOM 958 C CA . LEU A 1 108 ? -11.162 -5.217 13.299 1.00 75.69 108 LEU A CA 1
ATOM 959 C C . LEU A 1 108 ? -10.560 -5.283 14.727 1.00 75.69 108 LEU A C 1
ATOM 961 O O . LEU A 1 108 ? -10.431 -4.239 15.365 1.00 75.69 108 LEU A O 1
ATOM 965 N N . PRO A 1 109 ? -10.189 -6.457 15.274 1.00 75.31 109 PRO A N 1
ATOM 966 C CA . PRO A 1 109 ? -9.722 -6.540 16.659 1.00 75.31 109 PRO A CA 1
ATOM 967 C C . PRO A 1 109 ? -8.421 -5.745 16.873 1.00 75.31 109 PRO A C 1
ATOM 969 O O . PRO A 1 109 ? -7.387 -6.013 16.243 1.00 75.31 109 PRO A O 1
ATOM 972 N N . GLY A 1 110 ? -8.474 -4.747 17.761 1.00 72.81 110 GLY A N 1
ATOM 973 C CA . GLY A 1 110 ? -7.334 -3.891 18.104 1.00 72.81 110 GLY A CA 1
ATOM 974 C C . GLY A 1 110 ? -6.799 -3.049 16.938 1.00 72.81 110 GLY A C 1
ATOM 975 O O . GLY A 1 110 ? -5.626 -2.661 16.949 1.00 72.81 110 GLY A O 1
ATOM 976 N N . ALA A 1 111 ? -7.602 -2.814 15.894 1.00 73.50 111 ALA A N 1
ATOM 977 C CA . ALA A 1 111 ? -7.232 -1.922 14.802 1.00 73.50 111 ALA A CA 1
ATOM 978 C C . ALA A 1 111 ? -7.448 -0.458 15.215 1.00 73.50 111 ALA A C 1
ATOM 980 O O . ALA A 1 111 ? -8.527 -0.083 15.659 1.00 73.50 111 ALA A O 1
ATOM 981 N N . ARG A 1 112 ? -6.421 0.377 15.038 1.00 73.50 112 ARG A N 1
ATOM 982 C CA . ARG A 1 112 ? -6.484 1.818 15.303 1.00 73.50 112 ARG A CA 1
ATOM 983 C C . ARG A 1 112 ? -6.646 2.559 13.982 1.00 73.50 112 ARG A C 1
ATOM 985 O O . ARG A 1 112 ? -5.734 2.533 13.147 1.00 73.50 112 ARG A O 1
ATOM 992 N N . PHE A 1 113 ? -7.794 3.201 13.802 1.00 67.06 113 PHE A N 1
ATOM 993 C CA . PHE A 1 113 ? -8.059 4.112 12.693 1.00 67.06 113 PHE A CA 1
ATOM 994 C C . PHE A 1 113 ? -7.868 5.556 13.168 1.00 67.06 113 PHE A C 1
ATOM 996 O O . PHE A 1 113 ? -8.112 5.836 14.340 1.00 67.06 113 PHE A O 1
ATOM 1003 N N . PRO A 1 114 ? -7.423 6.477 12.298 1.00 58.69 114 PRO A N 1
ATOM 1004 C CA . PRO A 1 114 ? -7.545 7.890 12.604 1.00 58.69 114 PRO A CA 1
ATOM 1005 C C . PRO A 1 114 ? -9.036 8.230 12.573 1.00 58.69 114 PRO A C 1
ATOM 1007 O O . PRO A 1 114 ? -9.752 7.695 11.720 1.00 58.69 114 PRO A O 1
ATOM 1010 N N . LEU A 1 115 ? -9.481 9.080 13.501 1.00 46.41 115 LEU A N 1
ATOM 1011 C CA . LEU A 1 115 ? -10.859 9.565 13.573 1.00 46.41 115 LEU A CA 1
ATOM 1012 C C . LEU A 1 115 ? -11.358 9.888 12.152 1.00 46.41 115 LEU A C 1
ATOM 1014 O O . LEU A 1 115 ? -10.717 10.677 11.442 1.00 46.41 115 LEU A O 1
ATOM 1018 N N . PRO A 1 116 ? -12.417 9.217 11.669 1.00 45.78 116 PRO A N 1
ATOM 1019 C CA . PRO A 1 116 ? -12.924 9.479 10.339 1.00 45.78 116 PRO A CA 1
ATOM 1020 C C . PRO A 1 116 ? -13.502 10.893 10.338 1.00 45.78 116 PRO A C 1
ATOM 1022 O O . PRO A 1 116 ? -14.548 11.129 10.927 1.00 45.78 116 PRO A O 1
ATOM 1025 N N . ARG A 1 117 ? -12.859 11.841 9.644 1.00 38.31 117 ARG A N 1
ATOM 1026 C CA . ARG A 1 117 ? -13.588 13.045 9.223 1.00 38.31 117 ARG A CA 1
ATOM 1027 C C . ARG A 1 117 ? -14.771 12.564 8.371 1.00 38.31 117 ARG A C 1
ATOM 1029 O O . ARG A 1 117 ? -14.533 11.752 7.465 1.00 38.31 117 ARG A O 1
ATOM 1036 N N . PRO A 1 118 ? -16.018 12.955 8.682 1.00 37.75 118 PRO A N 1
ATOM 1037 C CA . PRO A 1 118 ? -17.213 12.300 8.167 1.00 37.75 118 PRO A CA 1
ATOM 1038 C C . PRO A 1 118 ? -17.333 12.536 6.660 1.00 37.75 118 PRO A C 1
ATOM 1040 O O . PRO A 1 118 ? -17.872 13.522 6.182 1.00 37.75 118 PRO A O 1
ATOM 1043 N N . ALA A 1 119 ? -16.799 11.604 5.874 1.00 42.34 119 ALA A N 1
ATOM 1044 C CA . ALA A 1 119 ? -16.950 11.570 4.427 1.00 42.34 119 ALA A CA 1
ATOM 1045 C C . ALA A 1 119 ? -17.401 10.167 4.006 1.00 42.34 119 ALA A C 1
ATOM 1047 O O . ALA A 1 119 ? -16.696 9.425 3.312 1.00 42.34 119 ALA A O 1
ATOM 1048 N N . ARG A 1 120 ? -18.612 9.797 4.443 1.00 47.19 120 ARG A N 1
ATOM 1049 C CA . ARG A 1 120 ? -19.396 8.665 3.915 1.00 47.19 120 ARG A CA 1
ATOM 1050 C C . ARG A 1 120 ? -18.673 7.305 3.962 1.00 47.19 120 ARG A C 1
ATOM 1052 O O . ARG A 1 120 ? -18.760 6.516 3.015 1.00 47.19 120 ARG A O 1
ATOM 1059 N N . ALA A 1 121 ? -17.941 7.013 5.038 1.00 47.62 121 ALA A N 1
ATOM 1060 C CA . ALA A 1 121 ? -17.467 5.656 5.301 1.00 47.62 121 ALA A CA 1
ATOM 1061 C C . ALA A 1 121 ? -18.650 4.826 5.825 1.00 47.62 121 ALA A C 1
ATOM 1063 O O . ALA A 1 121 ? -19.016 4.917 6.990 1.00 47.62 121 ALA A O 1
ATOM 1064 N N . ARG A 1 122 ? -19.295 4.046 4.948 1.00 47.88 122 ARG A N 1
ATOM 1065 C CA . ARG A 1 122 ? -20.377 3.140 5.361 1.00 47.88 122 ARG A CA 1
ATOM 1066 C C . ARG A 1 122 ? -19.753 1.890 5.981 1.00 47.88 122 ARG A C 1
ATOM 1068 O O . ARG A 1 122 ? -19.351 0.961 5.271 1.00 47.88 122 ARG A O 1
ATOM 1075 N N . CYS A 1 123 ? -19.646 1.897 7.304 1.00 43.84 123 CYS A N 1
ATOM 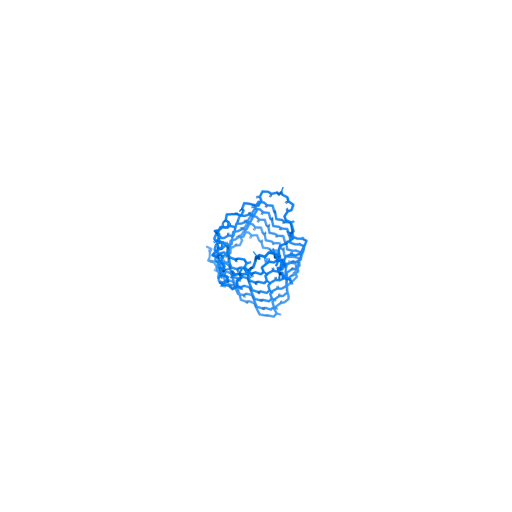1076 C CA . CYS A 1 123 ? -19.267 0.748 8.112 1.00 43.84 123 CYS A CA 1
ATOM 1077 C C . CYS A 1 123 ? -20.536 -0.032 8.470 1.00 43.84 123 CYS A C 1
ATOM 1079 O O . CYS A 1 123 ? -21.168 0.257 9.474 1.00 43.84 123 CYS A O 1
ATOM 1081 N N . ARG A 1 124 ? -20.921 -1.033 7.667 1.00 40.03 124 ARG A N 1
ATOM 1082 C CA . ARG A 1 124 ? -21.881 -2.050 8.133 1.00 40.03 124 ARG A CA 1
ATOM 1083 C C . ARG A 1 124 ? -21.056 -3.128 8.836 1.00 40.03 124 ARG A C 1
ATOM 1085 O O . ARG A 1 124 ? -20.732 -4.168 8.256 1.00 40.03 124 ARG A O 1
ATOM 1092 N N . ALA A 1 125 ? -20.562 -2.780 10.023 1.00 38.59 125 ALA A N 1
ATOM 1093 C CA . ALA A 1 125 ? -19.969 -3.748 10.930 1.00 38.59 125 ALA A CA 1
ATOM 1094 C C . ALA A 1 125 ? -21.119 -4.610 11.460 1.00 38.59 125 ALA A C 1
ATOM 1096 O O . ALA A 1 125 ? -22.120 -4.071 11.917 1.00 38.59 125 ALA A O 1
ATOM 1097 N N . ALA A 1 126 ? -21.010 -5.932 11.333 1.00 35.53 126 ALA A N 1
ATOM 1098 C CA . ALA A 1 126 ? -21.834 -6.797 12.167 1.00 35.53 126 ALA A CA 1
ATOM 1099 C C . ALA A 1 126 ? -21.433 -6.509 13.625 1.00 35.53 126 ALA A C 1
ATOM 1101 O O . ALA A 1 126 ? -20.223 -6.345 13.855 1.00 35.53 126 ALA A O 1
ATOM 1102 N N . PRO A 1 127 ? -22.392 -6.394 14.561 1.00 33.66 127 PRO A N 1
ATOM 1103 C CA . PRO A 1 127 ? -22.074 -6.182 15.963 1.00 33.66 127 PRO A CA 1
ATOM 1104 C C . PRO A 1 127 ? -21.086 -7.262 16.412 1.00 33.66 127 PRO A C 1
ATOM 1106 O O . PRO A 1 127 ? -21.163 -8.426 16.007 1.00 33.66 127 PRO A O 1
ATOM 1109 N N . LEU A 1 128 ? -20.072 -6.839 17.163 1.00 37.81 128 LEU A N 1
ATOM 1110 C CA . LEU A 1 128 ? -19.217 -7.768 17.888 1.00 37.81 128 LEU A CA 1
ATOM 1111 C C . LEU A 1 128 ? -20.139 -8.575 18.817 1.00 37.81 128 LEU A C 1
ATOM 1113 O O . LEU A 1 128 ? -21.027 -7.958 19.405 1.00 37.81 128 LEU A O 1
ATOM 1117 N N . PRO A 1 129 ? -19.946 -9.892 19.019 1.00 31.97 129 PRO A N 1
ATOM 1118 C CA . PRO A 1 129 ? -20.342 -10.439 20.301 1.00 31.97 129 PRO A CA 1
ATOM 1119 C C . PRO A 1 129 ? -19.513 -9.660 21.321 1.00 31.97 129 PRO A C 1
ATOM 1121 O O . PRO A 1 129 ? -18.277 -9.717 21.320 1.00 31.97 129 PRO A O 1
ATOM 1124 N N . VAL A 1 130 ? -20.200 -8.813 22.081 1.00 35.72 130 VAL A N 1
ATOM 1125 C CA . VAL A 1 130 ? -19.679 -8.246 23.314 1.00 35.72 130 VAL A CA 1
ATOM 1126 C C . VAL A 1 130 ? -19.165 -9.454 24.089 1.00 35.72 130 VAL A C 1
ATOM 1128 O O . VAL A 1 130 ? -19.909 -10.409 24.304 1.00 35.72 130 VAL A O 1
ATOM 1131 N N . ARG A 1 131 ? -17.870 -9.481 24.413 1.00 33.12 131 ARG A N 1
ATOM 1132 C CA . ARG A 1 131 ? -17.423 -10.350 25.497 1.00 33.12 131 ARG A CA 1
ATOM 1133 C C . ARG A 1 131 ? -18.138 -9.804 26.724 1.00 33.12 131 ARG A C 1
ATOM 1135 O O . ARG A 1 131 ? -17.764 -8.744 27.209 1.00 33.12 131 ARG A O 1
ATOM 1142 N N . GLN A 1 132 ? -19.234 -10.447 27.112 1.00 36.53 132 GLN A N 1
ATOM 1143 C CA . GLN A 1 132 ? -19.710 -10.381 28.480 1.00 36.53 132 GLN A CA 1
ATOM 1144 C C . GLN A 1 132 ? -18.580 -10.998 29.302 1.00 36.53 132 GLN A C 1
ATOM 1146 O O . GLN A 1 132 ? -18.394 -12.211 29.286 1.00 36.53 132 GLN A O 1
ATOM 1151 N N . ASP A 1 133 ? -17.745 -10.153 29.895 1.00 35.38 133 ASP A N 1
ATOM 1152 C CA . ASP A 1 133 ? -16.956 -10.556 31.051 1.00 35.38 133 ASP A CA 1
ATOM 1153 C C . ASP A 1 133 ? -17.975 -10.682 32.205 1.00 35.38 133 ASP A C 1
ATOM 1155 O O . ASP A 1 133 ? -18.595 -9.675 32.553 1.00 35.38 133 ASP A O 1
ATOM 1159 N N . PRO A 1 134 ? -18.236 -11.873 32.780 1.00 42.12 134 PRO A N 1
ATOM 1160 C CA . PRO A 1 134 ? -19.286 -12.049 33.789 1.00 42.12 134 PRO A CA 1
ATOM 1161 C C . PRO A 1 134 ? -18.853 -11.618 35.208 1.00 42.12 134 PRO A C 1
ATOM 1163 O O . PRO A 1 134 ? -19.339 -12.164 36.189 1.00 42.12 134 PRO A O 1
ATOM 1166 N N . ALA A 1 135 ? -17.941 -10.652 35.355 1.00 44.28 135 ALA A N 1
ATOM 1167 C CA . ALA A 1 135 ? -17.218 -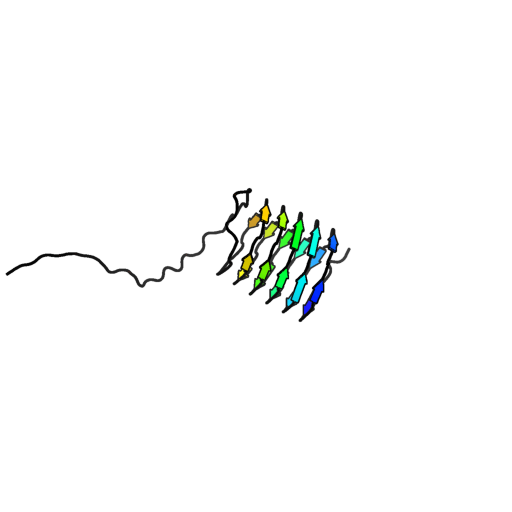10.430 36.617 1.00 44.28 135 ALA A CA 1
ATOM 1168 C C . ALA A 1 135 ? -17.383 -9.035 37.255 1.00 44.28 135 ALA A C 1
ATOM 1170 O O . ALA A 1 135 ? -16.483 -8.582 37.952 1.00 44.28 135 ALA A O 1
ATOM 1171 N N . ALA A 1 136 ? -18.503 -8.333 37.049 1.00 38.44 136 ALA A N 1
ATOM 1172 C CA . ALA A 1 136 ? -18.715 -7.021 37.686 1.00 38.44 136 ALA A CA 1
ATOM 1173 C C . ALA A 1 136 ? -20.161 -6.766 38.149 1.00 38.44 136 ALA A C 1
ATOM 1175 O O . ALA A 1 136 ? -20.672 -5.654 38.039 1.00 38.44 136 ALA A O 1
ATOM 1176 N N . LEU A 1 137 ? -20.829 -7.794 38.681 1.00 41.28 137 LEU A N 1
ATOM 1177 C CA . LEU A 1 137 ? -22.127 -7.666 39.349 1.00 41.28 137 LEU A CA 1
ATOM 1178 C C . LEU A 1 137 ? -21.920 -7.680 40.870 1.00 41.28 137 LEU A C 1
ATOM 1180 O O . LEU A 1 137 ? -22.066 -8.714 41.511 1.00 41.28 137 LEU A O 1
ATOM 1184 N N . ARG A 1 138 ? -21.506 -6.535 41.425 1.00 40.62 138 ARG A N 1
ATOM 1185 C CA . ARG A 1 138 ? -21.715 -6.093 42.824 1.00 40.62 138 ARG A CA 1
ATOM 1186 C C . ARG A 1 138 ? -20.972 -4.777 43.014 1.00 40.62 138 ARG A C 1
ATOM 1188 O O . ARG A 1 138 ? -19.751 -4.744 43.102 1.00 40.62 138 ARG A O 1
ATOM 1195 N N . SER A 1 139 ? -21.669 -3.656 42.964 1.00 44.22 139 SER A N 1
ATOM 1196 C CA . SER A 1 139 ? -22.089 -2.884 44.149 1.00 44.22 139 SER A CA 1
ATOM 1197 C C . SER A 1 139 ? -22.803 -1.625 43.611 1.00 44.22 139 SER A C 1
ATOM 1199 O O . SER A 1 139 ? -22.475 -1.238 42.485 1.00 44.22 139 SER A O 1
ATOM 1201 N N . PRO A 1 140 ? -23.788 -1.004 44.304 1.00 46.72 140 PRO A N 1
ATOM 1202 C CA . PRO A 1 140 ? -23.638 -0.527 45.689 1.00 46.72 140 PRO A CA 1
ATOM 1203 C C . PRO A 1 140 ? -24.911 -0.589 46.568 1.00 46.72 140 PRO A C 1
ATOM 1205 O O . PRO A 1 140 ? -26.034 -0.608 46.072 1.00 46.72 140 PRO A O 1
ATOM 1208 N N . ARG A 1 141 ? -24.750 -0.523 47.896 1.00 41.88 141 ARG A N 1
ATOM 1209 C CA . ARG A 1 141 ? -25.753 0.102 48.777 1.00 41.88 141 ARG A CA 1
ATOM 1210 C C . ARG A 1 141 ? -25.043 0.962 49.834 1.00 41.88 141 ARG A C 1
ATOM 1212 O O . ARG A 1 141 ? -24.137 0.445 50.483 1.00 41.88 141 ARG A O 1
ATOM 1219 N N . PRO A 1 142 ? -25.407 2.249 49.970 1.00 48.19 142 PRO A N 1
ATOM 1220 C CA . PRO A 1 142 ? -24.891 3.141 51.002 1.00 48.19 142 PRO A CA 1
ATOM 1221 C C . PRO A 1 142 ? -25.720 3.061 52.300 1.00 48.19 142 PRO A C 1
ATOM 1223 O O . PRO A 1 142 ? -26.935 2.919 52.233 1.00 48.19 142 PRO A O 1
ATOM 1226 N N . GLY A 1 143 ? -25.019 3.174 53.436 1.00 48.38 143 GLY A N 1
ATOM 1227 C CA . GLY A 1 143 ? -25.404 3.815 54.706 1.00 48.38 143 GLY A CA 1
ATOM 1228 C C . GLY A 1 143 ? -26.700 3.431 55.433 1.00 48.38 143 GLY A C 1
ATOM 1229 O O . GLY A 1 143 ? -27.783 3.697 54.933 1.00 48.38 143 GLY A O 1
ATOM 1230 N N . LEU A 1 144 ? -26.560 2.986 56.688 1.00 49.69 144 LEU A N 1
ATOM 1231 C CA . LEU A 1 144 ? -27.397 3.387 57.834 1.00 49.69 144 LEU A CA 1
ATOM 1232 C C . LEU A 1 144 ? -26.592 3.168 59.139 1.00 49.69 144 LEU A C 1
ATOM 1234 O O . LEU A 1 144 ? -25.994 2.099 59.281 1.00 49.69 144 LEU A O 1
ATOM 1238 N N . PRO A 1 145 ? -26.535 4.145 60.065 1.00 52.19 145 PRO A N 1
ATOM 1239 C CA . PRO A 1 145 ? -26.005 3.965 61.414 1.00 52.19 145 PRO A CA 1
ATOM 1240 C C . PRO A 1 145 ? -27.113 3.480 62.363 1.00 52.19 145 PRO A C 1
ATOM 1242 O O . PRO A 1 145 ? -28.288 3.800 62.172 1.00 52.19 145 PRO A O 1
ATOM 1245 N N . THR A 1 146 ? -26.767 2.704 63.388 1.00 49.31 146 THR A N 1
ATOM 1246 C CA . THR A 1 146 ? -27.699 2.344 64.469 1.00 49.31 146 THR A CA 1
ATOM 1247 C C . THR A 1 146 ? -26.915 1.981 65.724 1.00 49.31 146 THR A C 1
ATOM 1249 O O . THR A 1 146 ? -26.001 1.163 65.629 1.00 49.31 146 THR A O 1
ATOM 1252 N N . GLY A 1 147 ? -27.319 2.548 66.866 1.00 50.91 147 GLY A N 1
ATOM 1253 C CA . GLY A 1 147 ? -26.887 2.154 68.211 1.00 50.91 147 GLY A CA 1
ATOM 1254 C C . GLY A 1 147 ? -25.933 3.134 68.854 1.00 50.91 147 GLY A C 1
ATOM 1255 O O . GLY A 1 147 ? -24.723 2.836 68.823 1.00 50.91 147 GLY A O 1
#

pLDDT: mean 75.14, std 19.12, range [31.97, 92.0]

Secondary structure (DSSP, 8-state):
-PPBP-EEES-EEES-EEES-EEES-EEES-EEES-EEES-EEES-EEES-EEES-EEES-EEES-EEES-EEES-EEES-EEES-EEES-EEES-EEES-EEES-B-TT-B-----SS--EEEPPPP-------------------

Organism: NCBI:txid2763317

InterPro domains:
  IPR001646 Pentapeptide repeat [PF00805] (38-74)
  IPR001646 Pentapeptide repeat [PF00805] (76-113)
  IPR051082 Pentapeptide repeat and BTB/POZ domain-containing protein [PTHR14136] (9-113)